Protein AF-A0A7W9KNQ0-F1 (afdb_monomer_lite)

Secondary structure (DSSP, 8-state):
--HHHHHHHH--TTPEEEEE---S-HHHHHHHHHHHTSPPS-HHHHHSS-----EEEE--GGGTT--HHHHHHHHHTT-TT--EEEEE-HHHHHSTT--EEEEE-S-PPPEE-TT--EESSEEEE-GGGHHHHHHHHHTTSS-HHHHHHHHHHSTTSEE----

Foldseek 3Di:
DPLLLCCQVPDDLLEAEEEEQADPDPPLVVVLQVLLQADDDDPVVVPPDDSNHHYDYRDDPVSHPPDPVNSLVVNLVNHVSFQWHWYQYPCLSPPPQSWTKIAGSDPDDWDQDPVGDTWQGIFTERSNCSSVLRVCVSVVVDHSVVQQVCLCVDPVSYRPDDD

Sequence (163 aa):
MDSLARAAAEREEYDKVVIRTHFGDDEAWQAVLAAAAESWGDEEDQDDEGFESTTYPVDDPKLAGVSADQLRDTLASIDEYLSVVFIADEETMRSPHHPLLAVNLDDEPNFLDEEGSVFGRQFRIVPRHASGVHVNLTLANMDFTDWAETAKADPDGVFYDFP

pLDDT: mean 89.7, std 12.31, range [47.25, 98.81]

Radius of gyration: 15.03 Å; chains: 1; bounding box: 40×32×43 Å

Organism: NCBI:txid103725

InterPro domains:
  IPR053832 Domain of unknown function DUF6924 [PF21962] (16-162)

Structure (mmCIF, N/CA/C/O backbone):
data_AF-A0A7W9KNQ0-F1
#
_entry.id   AF-A0A7W9KNQ0-F1
#
loop_
_atom_site.group_PDB
_atom_site.id
_atom_site.type_symbol
_atom_site.label_atom_id
_atom_site.label_alt_id
_atom_site.label_comp_id
_atom_site.label_asym_id
_atom_site.label_entity_id
_atom_site.label_seq_id
_atom_site.pdbx_PDB_ins_code
_atom_site.Cartn_x
_atom_site.Cartn_y
_atom_site.Cartn_z
_atom_site.occupancy
_atom_site.B_iso_or_equiv
_atom_site.auth_seq_id
_atom_site.auth_comp_id
_atom_site.auth_asym_id
_atom_site.auth_atom_id
_atom_site.pdbx_PDB_model_num
ATOM 1 N N . MET A 1 1 ? -9.271 3.935 19.795 1.00 56.34 1 MET A N 1
ATOM 2 C CA . MET A 1 1 ? -8.237 4.499 18.914 1.00 56.34 1 MET A CA 1
ATOM 3 C C . MET A 1 1 ? -8.652 4.158 17.497 1.00 56.34 1 MET A C 1
ATOM 5 O O . MET A 1 1 ? -9.212 3.082 17.315 1.00 56.34 1 MET A O 1
ATOM 9 N N . ASP A 1 2 ? -8.525 5.100 16.570 1.00 88.12 2 ASP A N 1
ATOM 10 C CA . ASP A 1 2 ? -8.756 4.851 15.145 1.00 88.12 2 ASP A CA 1
ATOM 11 C C . ASP A 1 2 ? -7.696 3.862 14.623 1.00 88.12 2 ASP A C 1
ATOM 13 O O . ASP A 1 2 ? -6.566 3.882 15.113 1.00 88.12 2 ASP A O 1
ATOM 17 N N . SER A 1 3 ? -8.062 2.944 13.728 1.00 94.69 3 SER A N 1
ATOM 18 C CA . SER A 1 3 ? -7.175 1.851 13.298 1.00 94.69 3 SER A CA 1
ATOM 19 C C . SER A 1 3 ? -5.957 2.350 12.517 1.00 94.69 3 SER A C 1
ATOM 21 O O . SER A 1 3 ? -4.877 1.784 12.685 1.00 94.69 3 SER A O 1
ATOM 23 N N . LEU A 1 4 ? -6.091 3.454 11.770 1.00 95.19 4 LEU A N 1
ATOM 24 C CA . LEU A 1 4 ? -4.979 4.115 11.077 1.00 95.19 4 LEU A CA 1
ATOM 25 C C . LEU A 1 4 ? -4.034 4.799 12.067 1.00 95.19 4 LEU A C 1
ATOM 27 O O . LEU A 1 4 ? -2.824 4.626 11.986 1.00 95.19 4 LEU A O 1
ATOM 31 N N . ALA A 1 5 ? -4.584 5.504 13.062 1.00 94.38 5 ALA A N 1
ATOM 32 C CA . ALA A 1 5 ? -3.781 6.124 14.119 1.00 94.38 5 ALA A CA 1
ATOM 33 C C . ALA A 1 5 ? -3.004 5.095 14.949 1.00 94.38 5 ALA A C 1
ATOM 35 O O . ALA A 1 5 ? -1.915 5.385 15.433 1.00 94.38 5 ALA A O 1
ATOM 36 N N . ARG A 1 6 ? -3.560 3.891 15.121 1.00 95.06 6 ARG A N 1
ATOM 37 C CA . ARG A 1 6 ? -2.849 2.788 15.764 1.00 95.06 6 ARG A CA 1
ATOM 38 C C . ARG A 1 6 ? -1.706 2.273 14.887 1.00 95.06 6 ARG A C 1
ATOM 40 O O . ARG A 1 6 ? -0.613 2.104 15.405 1.00 95.06 6 ARG A O 1
ATOM 47 N N . ALA A 1 7 ? -1.945 2.077 13.589 1.00 94.75 7 ALA A N 1
ATOM 48 C CA . ALA A 1 7 ? -0.900 1.659 12.655 1.00 94.75 7 ALA A CA 1
ATOM 49 C C . ALA A 1 7 ? 0.277 2.643 12.638 1.00 94.75 7 ALA A C 1
ATOM 51 O O . ALA A 1 7 ? 1.412 2.226 12.819 1.00 94.75 7 ALA A O 1
ATOM 52 N N . ALA A 1 8 ? -0.005 3.945 12.545 1.00 93.06 8 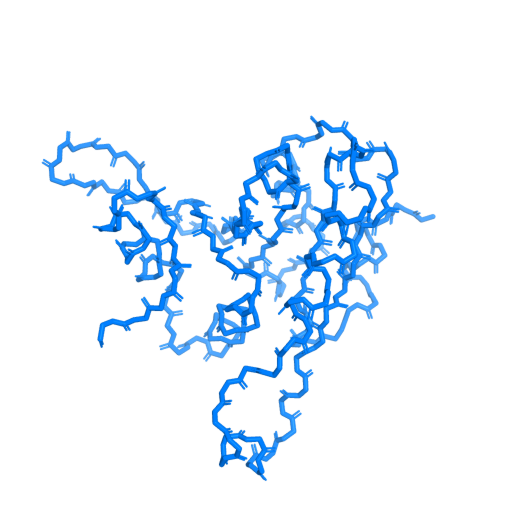ALA A N 1
ATOM 53 C CA . ALA A 1 8 ? 1.008 5.001 12.608 1.00 93.06 8 ALA A CA 1
ATOM 54 C C . ALA A 1 8 ? 1.809 5.015 13.926 1.00 93.06 8 ALA A C 1
ATOM 56 O O . ALA A 1 8 ? 2.969 5.407 13.945 1.00 93.06 8 ALA A O 1
ATOM 57 N N . ALA A 1 9 ? 1.194 4.616 15.044 1.00 93.12 9 ALA A N 1
ATOM 58 C CA . ALA A 1 9 ? 1.823 4.674 16.364 1.00 93.12 9 ALA A CA 1
ATOM 59 C C . ALA A 1 9 ? 2.551 3.384 16.780 1.00 93.12 9 ALA A C 1
ATOM 61 O O . ALA A 1 9 ? 3.396 3.440 17.671 1.00 93.12 9 ALA A O 1
ATOM 62 N N . GLU A 1 10 ? 2.166 2.232 16.226 1.00 93.94 10 GLU A N 1
ATOM 63 C CA . GLU A 1 10 ? 2.641 0.910 16.661 1.00 93.94 10 GLU A CA 1
ATOM 64 C C . GLU A 1 10 ? 3.538 0.206 15.639 1.00 93.94 10 GLU A C 1
ATOM 66 O O . GLU A 1 10 ? 4.174 -0.776 16.013 1.00 93.94 10 GLU A O 1
ATOM 71 N N . ARG A 1 11 ? 3.563 0.646 14.374 1.00 93.00 11 ARG A N 1
ATOM 72 C CA . ARG A 1 11 ? 4.453 0.061 13.365 1.00 93.00 11 ARG A CA 1
ATOM 73 C C . ARG A 1 11 ? 5.916 0.355 13.703 1.00 93.00 11 ARG A C 1
ATOM 75 O O . ARG A 1 11 ? 6.233 1.443 14.188 1.00 93.00 11 ARG A O 1
ATOM 82 N N . GLU A 1 12 ? 6.801 -0.574 13.375 1.00 91.06 12 GLU A N 1
ATOM 83 C CA . GLU A 1 12 ? 8.235 -0.296 13.345 1.00 91.06 12 GLU A CA 1
ATOM 84 C C . GLU A 1 12 ? 8.611 0.462 12.053 1.00 91.06 12 GLU A C 1
ATOM 86 O O . GLU A 1 12 ? 7.818 0.587 11.112 1.00 91.06 12 GLU A O 1
ATOM 91 N N . GLU A 1 13 ? 9.829 1.004 11.994 1.00 88.12 13 GLU A N 1
ATOM 92 C CA . GLU A 1 13 ? 10.297 1.854 10.885 1.00 88.12 13 GLU A CA 1
ATOM 93 C C . GLU A 1 13 ? 10.171 1.167 9.510 1.00 88.12 13 GLU A C 1
ATOM 95 O O . GLU A 1 13 ? 9.662 1.764 8.557 1.00 88.12 13 GLU A O 1
ATOM 100 N N . TYR A 1 14 ? 10.532 -0.117 9.439 1.00 89.38 14 TYR A N 1
ATOM 101 C CA . TYR A 1 14 ? 10.529 -0.927 8.213 1.00 89.38 14 TYR A CA 1
ATOM 102 C C . TYR A 1 14 ? 9.250 -1.752 8.006 1.00 89.38 14 TYR A C 1
ATOM 104 O O . TYR A 1 14 ? 9.160 -2.528 7.046 1.00 89.38 14 TYR A O 1
ATOM 112 N N . ASP A 1 15 ? 8.250 -1.578 8.871 1.00 92.31 15 ASP A N 1
ATOM 113 C CA . ASP A 1 15 ? 6.957 -2.231 8.711 1.00 92.31 15 ASP A CA 1
ATOM 114 C C . ASP A 1 15 ? 6.139 -1.526 7.633 1.00 92.31 15 ASP A C 1
ATOM 116 O O . ASP A 1 15 ? 5.729 -0.368 7.771 1.00 92.31 15 ASP A O 1
ATOM 120 N N . LYS A 1 16 ? 5.824 -2.267 6.572 1.00 94.00 16 LYS A N 1
ATOM 121 C CA . LYS A 1 16 ? 4.892 -1.799 5.548 1.00 94.00 16 LYS A CA 1
ATOM 122 C C . LYS A 1 16 ? 3.460 -1.878 6.064 1.00 94.00 16 LYS A C 1
ATOM 124 O O . LYS A 1 16 ? 3.043 -2.882 6.649 1.00 94.00 16 LYS A O 1
ATOM 129 N N . VAL A 1 17 ? 2.668 -0.851 5.777 1.00 97.50 17 VAL A N 1
ATOM 130 C CA . VAL A 1 17 ? 1.250 -0.803 6.155 1.00 97.50 17 VAL A CA 1
ATOM 131 C C . VAL A 1 17 ? 0.390 -1.318 5.001 1.00 97.50 17 VAL A C 1
ATOM 133 O O . VAL A 1 17 ? 0.387 -0.736 3.915 1.00 97.50 17 VAL A O 1
ATOM 136 N N . VAL A 1 18 ? -0.370 -2.392 5.244 1.00 98.44 18 VAL A N 1
ATOM 137 C CA . VAL A 1 18 ? -1.319 -2.963 4.272 1.00 98.44 18 VAL A CA 1
ATOM 138 C C . VAL A 1 18 ? -2.747 -2.779 4.779 1.00 98.44 18 VAL A C 1
ATOM 140 O O . VAL A 1 18 ? -3.131 -3.353 5.797 1.00 98.44 18 VAL A O 1
ATOM 143 N N . ILE A 1 19 ? -3.551 -1.993 4.066 1.00 98.62 19 ILE A N 1
ATOM 144 C CA . ILE A 1 19 ? -4.911 -1.613 4.465 1.00 98.62 19 ILE A CA 1
ATOM 145 C C . ILE A 1 19 ? -5.942 -2.358 3.633 1.00 98.62 19 ILE A C 1
ATOM 147 O O . ILE A 1 19 ? -5.977 -2.229 2.410 1.00 98.62 19 ILE A O 1
ATOM 151 N N . ARG A 1 20 ? -6.853 -3.067 4.294 1.00 98.69 20 ARG A N 1
ATOM 152 C CA . ARG A 1 20 ? -8.000 -3.690 3.636 1.00 98.69 20 ARG A CA 1
ATOM 153 C C . ARG A 1 20 ? -9.141 -2.687 3.467 1.00 98.69 20 ARG A C 1
ATOM 155 O O . ARG A 1 20 ? -9.681 -2.186 4.450 1.00 98.69 20 ARG A O 1
ATOM 162 N N . THR A 1 21 ? -9.555 -2.436 2.226 1.00 98.62 21 THR A N 1
ATOM 163 C CA . THR A 1 21 ? -10.720 -1.581 1.907 1.00 98.62 21 THR A CA 1
ATOM 164 C C . THR A 1 21 ? -11.856 -2.348 1.236 1.00 98.62 21 THR A C 1
ATOM 166 O O . THR A 1 21 ? -12.984 -1.854 1.179 1.00 98.62 21 THR A O 1
ATOM 169 N N . HIS A 1 22 ? -11.608 -3.578 0.777 1.00 98.19 22 HIS A N 1
ATOM 170 C CA . HIS A 1 22 ? -12.641 -4.478 0.273 1.00 98.19 22 HIS A CA 1
ATOM 171 C C . HIS A 1 22 ? -12.724 -5.765 1.106 1.00 98.19 22 HIS A C 1
ATOM 173 O O . HIS A 1 22 ? -11.745 -6.486 1.290 1.00 98.19 22 HIS A O 1
ATOM 179 N N . PHE A 1 23 ? -13.932 -6.076 1.583 1.00 97.38 23 PHE A N 1
ATOM 180 C CA . PHE A 1 23 ? -14.203 -7.153 2.547 1.00 97.38 23 PHE A CA 1
ATOM 181 C C . PHE A 1 23 ? -15.000 -8.322 1.944 1.00 97.38 23 PHE A C 1
ATOM 183 O O . PHE A 1 23 ? -15.593 -9.117 2.664 1.00 97.38 23 PHE A O 1
ATOM 190 N N . GLY A 1 24 ? -15.073 -8.406 0.611 1.00 95.38 24 GLY A N 1
ATOM 191 C CA . GLY A 1 24 ? -15.864 -9.431 -0.080 1.00 95.38 24 GLY A CA 1
ATOM 192 C C . GLY A 1 24 ? -15.199 -10.806 -0.197 1.00 95.38 24 GLY A C 1
ATOM 193 O O . GLY A 1 24 ? -15.862 -11.736 -0.643 1.00 95.38 24 GLY A O 1
ATOM 194 N N . ASP A 1 25 ? -13.923 -10.930 0.174 1.00 96.81 25 ASP A N 1
ATOM 195 C CA . ASP A 1 25 ? -13.156 -12.175 0.091 1.00 96.81 25 ASP A CA 1
ATOM 196 C C . ASP A 1 25 ? -12.103 -12.221 1.212 1.00 96.81 25 ASP A C 1
ATOM 198 O O . ASP A 1 25 ? -11.168 -11.416 1.239 1.00 96.81 25 ASP A O 1
ATOM 202 N N . ASP A 1 26 ? -12.306 -13.099 2.197 1.00 97.62 26 ASP A N 1
ATOM 203 C CA . ASP A 1 26 ? -11.377 -13.295 3.318 1.00 97.62 26 ASP A CA 1
ATOM 204 C C . ASP A 1 26 ? -10.215 -14.226 2.949 1.00 97.62 26 ASP A C 1
ATOM 206 O O . ASP A 1 26 ? -9.129 -14.090 3.507 1.00 97.62 26 ASP A O 1
ATOM 210 N N . GLU A 1 27 ? -10.416 -15.151 2.007 1.00 98.00 27 GLU A N 1
ATOM 211 C CA . GLU A 1 27 ? -9.368 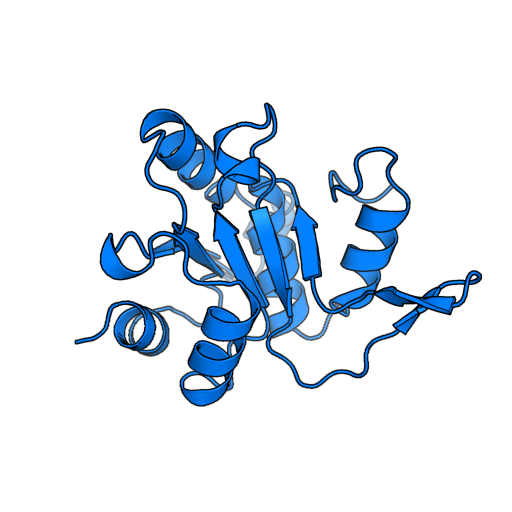-16.070 1.556 1.00 98.00 27 GLU A CA 1
ATOM 212 C C . GLU A 1 27 ? -8.316 -15.305 0.749 1.00 98.00 27 GLU A C 1
ATOM 214 O O . GLU A 1 27 ? -7.123 -15.413 1.037 1.00 98.00 27 GLU A O 1
ATOM 219 N N . ALA A 1 28 ? -8.761 -14.435 -0.163 1.00 98.00 28 ALA A N 1
ATOM 220 C CA . ALA A 1 28 ? -7.885 -13.513 -0.878 1.00 98.00 28 ALA A CA 1
ATOM 221 C C . ALA A 1 28 ? -7.126 -12.586 0.084 1.00 98.00 28 ALA A C 1
ATOM 223 O O . ALA A 1 28 ? -5.935 -12.346 -0.101 1.00 98.00 28 ALA A O 1
ATOM 224 N N . TRP A 1 29 ? -7.773 -12.109 1.154 1.00 98.56 29 TRP A N 1
ATOM 225 C CA . TRP A 1 29 ? -7.100 -11.288 2.163 1.00 98.56 29 TRP A CA 1
ATOM 226 C C . TRP A 1 29 ? -5.963 -12.040 2.869 1.00 98.56 29 TRP A C 1
ATOM 228 O O . TRP A 1 29 ? -4.864 -11.506 3.011 1.00 98.56 29 TRP A O 1
ATOM 238 N N . GLN A 1 30 ? -6.187 -13.295 3.267 1.00 98.31 30 GLN A N 1
ATOM 239 C CA . GLN A 1 30 ? -5.122 -14.112 3.856 1.00 98.31 30 GLN A CA 1
ATOM 240 C C . GLN A 1 30 ? -4.005 -14.420 2.848 1.00 98.31 30 GLN A C 1
ATOM 242 O O . GLN A 1 30 ? -2.836 -14.410 3.227 1.00 98.31 30 GLN A O 1
ATOM 247 N N . ALA A 1 31 ? -4.339 -14.638 1.572 1.00 97.94 31 ALA A N 1
ATOM 248 C CA . ALA A 1 31 ? -3.352 -14.841 0.512 1.00 97.94 31 ALA A CA 1
ATOM 249 C C . ALA A 1 31 ? -2.479 -13.594 0.286 1.00 97.94 31 ALA A C 1
ATOM 251 O O . ALA A 1 31 ? -1.262 -13.718 0.166 1.00 97.94 31 ALA A O 1
ATOM 252 N N . VAL A 1 32 ? -3.075 -12.396 0.305 1.00 98.25 32 VAL A N 1
ATOM 253 C CA . VAL A 1 32 ? -2.351 -11.115 0.250 1.00 98.25 32 VAL A CA 1
ATOM 254 C C . VAL A 1 32 ? -1.352 -11.003 1.396 1.00 98.25 32 VAL A C 1
ATOM 256 O O . VAL A 1 32 ? -0.189 -10.696 1.153 1.00 98.25 32 VAL A O 1
ATOM 259 N N . LEU A 1 33 ? -1.784 -11.263 2.635 1.00 97.62 33 LEU A N 1
ATOM 260 C CA . LEU A 1 33 ? -0.905 -11.166 3.803 1.00 97.62 33 LEU A CA 1
ATOM 261 C C . LEU A 1 33 ? 0.218 -12.204 3.773 1.00 97.62 33 LEU A C 1
ATOM 263 O O . LEU A 1 33 ? 1.347 -11.871 4.119 1.00 97.62 33 LEU A O 1
ATOM 267 N N . ALA A 1 34 ? -0.080 -13.431 3.341 1.00 96.06 34 ALA A N 1
ATOM 268 C CA . ALA A 1 34 ? 0.919 -14.482 3.196 1.00 96.06 34 ALA A CA 1
ATOM 269 C C . ALA A 1 34 ? 1.979 -14.106 2.152 1.00 96.06 34 ALA A C 1
ATOM 271 O O . ALA A 1 34 ? 3.166 -14.170 2.450 1.00 96.06 34 ALA A O 1
ATOM 272 N N . ALA A 1 35 ? 1.555 -13.644 0.973 1.00 95.31 35 ALA A N 1
ATOM 273 C CA . ALA A 1 35 ? 2.466 -13.216 -0.083 1.00 95.31 35 ALA A CA 1
ATOM 274 C C . ALA A 1 35 ? 3.260 -11.956 0.308 1.00 95.31 35 ALA A C 1
ATOM 276 O O . ALA A 1 35 ? 4.435 -11.844 -0.012 1.00 95.31 35 ALA A O 1
ATOM 277 N N . ALA A 1 36 ? 2.653 -11.015 1.037 1.00 94.19 36 ALA A N 1
ATOM 278 C CA . ALA A 1 36 ? 3.346 -9.830 1.547 1.00 94.19 36 ALA A CA 1
ATOM 279 C C . ALA A 1 36 ? 4.340 -10.144 2.679 1.00 94.19 36 ALA A C 1
ATOM 281 O O . ALA A 1 36 ? 5.172 -9.301 3.005 1.00 94.19 36 ALA A O 1
ATOM 282 N N . ALA A 1 37 ? 4.227 -11.306 3.322 1.00 90.31 37 ALA A N 1
ATOM 283 C CA . ALA A 1 37 ? 5.154 -11.766 4.353 1.00 90.31 37 ALA A CA 1
ATOM 284 C C . ALA A 1 37 ? 6.325 -12.586 3.784 1.00 90.31 37 ALA A C 1
ATOM 286 O O . ALA A 1 37 ? 7.197 -12.989 4.550 1.00 90.31 37 ALA A O 1
ATOM 287 N N . GLU A 1 38 ? 6.345 -12.858 2.474 1.00 86.00 38 GLU A N 1
ATOM 288 C CA . GLU A 1 38 ? 7.508 -13.462 1.823 1.00 86.00 38 GLU A CA 1
ATOM 289 C C . GLU A 1 38 ? 8.720 -12.535 1.982 1.00 86.00 38 GLU A C 1
ATOM 291 O O . GLU A 1 38 ? 8.603 -11.319 1.808 1.00 86.00 38 GLU A O 1
ATOM 296 N N . SER A 1 39 ? 9.873 -13.108 2.351 1.00 66.31 39 SER A N 1
ATOM 297 C CA . SER A 1 39 ? 11.111 -12.347 2.520 1.00 66.31 39 SER A CA 1
ATOM 298 C C . SER A 1 39 ? 11.447 -11.580 1.245 1.00 66.31 39 SER A C 1
ATOM 300 O O . SER A 1 39 ? 11.347 -12.110 0.137 1.00 66.31 39 SER A O 1
ATOM 302 N N . TRP A 1 40 ? 11.867 -10.331 1.419 1.00 66.94 40 TRP A N 1
ATOM 303 C CA . TRP A 1 40 ? 12.374 -9.496 0.341 1.00 66.94 40 TRP A CA 1
ATOM 304 C C . TRP A 1 40 ? 13.909 -9.550 0.319 1.00 66.94 40 TRP A C 1
ATOM 306 O O . TRP A 1 40 ? 14.527 -9.467 1.377 1.00 66.94 40 TRP A O 1
ATOM 316 N N . GLY A 1 41 ? 14.500 -9.681 -0.873 1.00 60.25 41 GLY A N 1
ATOM 317 C CA . GLY A 1 41 ? 15.953 -9.803 -1.069 1.00 60.25 41 GLY A CA 1
ATOM 318 C C . GLY A 1 41 ? 16.465 -11.250 -1.077 1.00 60.25 41 GLY A C 1
ATOM 319 O O . GLY A 1 41 ? 15.754 -12.181 -0.687 1.00 60.25 41 GLY A O 1
ATOM 320 N N . ASP A 1 42 ? 17.699 -11.442 -1.545 1.00 57.81 42 ASP A N 1
ATOM 321 C CA . ASP A 1 42 ? 18.371 -12.746 -1.504 1.00 57.81 42 ASP A CA 1
ATOM 322 C C . ASP A 1 42 ? 18.805 -13.087 -0.064 1.00 57.81 42 ASP A C 1
ATOM 324 O O . ASP A 1 42 ? 18.844 -12.224 0.811 1.00 57.81 42 ASP A O 1
ATOM 328 N N . GLU A 1 43 ? 19.135 -14.355 0.215 1.00 53.41 43 GLU A N 1
ATOM 329 C CA . GLU A 1 43 ? 19.596 -14.790 1.551 1.00 53.41 43 GLU A CA 1
ATOM 330 C C . GLU A 1 43 ? 20.819 -13.985 2.046 1.00 53.41 43 GLU A C 1
ATOM 332 O O . GLU A 1 43 ? 20.962 -13.773 3.245 1.00 53.41 43 GLU A O 1
ATOM 337 N N . GLU A 1 44 ? 21.667 -13.480 1.139 1.00 52.16 44 GLU A N 1
ATOM 338 C CA . GLU A 1 44 ? 22.848 -12.672 1.487 1.00 52.16 44 GLU A CA 1
ATOM 339 C C . GLU A 1 44 ? 22.494 -11.254 1.980 1.00 52.16 44 GLU A C 1
ATOM 341 O O . GLU A 1 44 ? 23.193 -10.729 2.846 1.00 52.16 44 GLU A O 1
ATOM 346 N N . ASP A 1 45 ? 21.384 -10.664 1.515 1.00 53.09 45 ASP A N 1
ATOM 347 C CA . ASP A 1 45 ? 20.899 -9.347 1.973 1.00 53.09 45 ASP A CA 1
ATOM 348 C C . ASP A 1 45 ? 20.218 -9.423 3.355 1.00 53.09 45 ASP A C 1
ATOM 350 O O . ASP A 1 45 ? 19.949 -8.403 3.987 1.00 53.09 45 ASP A O 1
ATOM 354 N N . GLN A 1 46 ? 19.928 -10.638 3.836 1.00 51.81 46 GLN A N 1
ATOM 355 C CA . GLN A 1 46 ? 19.294 -10.891 5.136 1.00 51.81 46 GLN A CA 1
ATOM 356 C C . GLN A 1 46 ? 20.321 -11.001 6.277 1.00 51.81 46 GLN A C 1
ATOM 358 O O . GLN A 1 46 ? 19.970 -10.807 7.445 1.00 51.81 46 GLN A O 1
ATOM 363 N N . ASP A 1 47 ? 21.582 -11.299 5.946 1.00 49.34 47 ASP A N 1
ATOM 364 C CA . ASP A 1 47 ? 22.667 -11.538 6.904 1.00 49.34 47 ASP A CA 1
ATOM 365 C C . ASP A 1 47 ? 23.417 -10.248 7.305 1.00 49.34 47 ASP A C 1
ATOM 367 O O . ASP A 1 47 ? 24.032 -10.200 8.378 1.00 49.34 47 ASP A O 1
ATOM 371 N N . ASP A 1 48 ? 23.336 -9.191 6.487 1.00 48.56 48 ASP A N 1
ATOM 372 C CA . ASP A 1 48 ? 23.876 -7.859 6.787 1.00 48.56 48 ASP A CA 1
ATOM 373 C C . ASP A 1 48 ? 22.822 -7.019 7.545 1.00 48.56 48 ASP A C 1
ATOM 375 O O . ASP A 1 48 ? 21.987 -6.318 6.985 1.00 48.56 48 ASP A O 1
ATOM 379 N N . GLU A 1 49 ? 22.859 -7.110 8.877 1.00 47.25 49 GLU A N 1
ATOM 380 C CA . GLU A 1 49 ? 22.253 -6.148 9.818 1.00 47.25 49 GLU A CA 1
ATOM 381 C C . GLU A 1 49 ? 20.732 -5.856 9.687 1.00 47.25 49 GLU A C 1
ATOM 383 O O . GLU A 1 49 ? 20.304 -4.709 9.635 1.00 47.25 49 GLU A O 1
ATOM 388 N N . GLY A 1 50 ? 19.872 -6.867 9.848 1.00 51.66 50 GLY A N 1
ATOM 389 C CA . GLY A 1 50 ? 18.665 -6.694 10.684 1.00 51.66 50 GLY A CA 1
ATOM 390 C C . GLY A 1 50 ? 17.495 -5.850 10.148 1.00 51.66 50 GLY A C 1
ATOM 391 O O . GLY A 1 50 ? 16.707 -5.348 10.953 1.00 51.66 50 GLY A O 1
ATOM 392 N N . PHE A 1 51 ? 17.322 -5.727 8.832 1.00 58.97 51 PHE A N 1
ATOM 393 C CA . PHE A 1 51 ? 16.139 -5.095 8.229 1.00 58.97 51 PHE A CA 1
ATOM 394 C C . PHE A 1 51 ? 14.945 -6.063 8.159 1.00 58.97 51 PHE A C 1
ATOM 396 O O . PHE A 1 51 ? 14.507 -6.470 7.083 1.00 58.97 51 PHE A O 1
ATOM 403 N N . GLU A 1 52 ? 14.402 -6.460 9.313 1.00 68.62 52 GLU A N 1
ATOM 404 C CA . GLU A 1 52 ? 13.170 -7.256 9.355 1.00 68.62 52 GLU A CA 1
ATOM 405 C C . GLU A 1 52 ? 11.976 -6.368 8.960 1.00 68.62 52 GLU A C 1
ATOM 407 O O . GLU A 1 52 ? 11.407 -5.651 9.779 1.00 68.62 52 GLU A O 1
ATOM 412 N N . SER A 1 53 ? 11.612 -6.378 7.675 1.00 81.81 53 SER A N 1
ATOM 413 C CA . SER A 1 53 ? 10.403 -5.706 7.189 1.00 81.81 53 SER A CA 1
ATOM 414 C C . SER A 1 53 ? 9.193 -6.612 7.393 1.00 81.81 53 SER A C 1
ATOM 416 O O . SER A 1 53 ? 8.980 -7.559 6.631 1.00 81.81 53 SER A O 1
ATOM 418 N N . THR A 1 54 ? 8.367 -6.322 8.400 1.00 89.56 54 THR A N 1
ATOM 419 C CA . THR A 1 54 ? 7.115 -7.060 8.604 1.00 89.56 54 THR A CA 1
ATOM 420 C C . THR A 1 54 ? 5.942 -6.377 7.900 1.00 89.56 54 THR A C 1
ATOM 422 O O . THR A 1 54 ? 6.070 -5.319 7.282 1.00 89.56 54 THR A O 1
ATOM 425 N N . THR A 1 55 ? 4.778 -7.027 7.906 1.00 94.06 55 THR A N 1
ATOM 426 C CA . THR A 1 55 ? 3.524 -6.438 7.423 1.00 94.06 55 THR A CA 1
ATOM 427 C C . THR A 1 55 ? 2.700 -5.997 8.623 1.00 94.06 55 THR A C 1
ATOM 429 O O . THR A 1 55 ? 2.333 -6.843 9.437 1.00 94.06 55 THR A O 1
ATOM 432 N N . TYR A 1 56 ? 2.322 -4.718 8.684 1.00 96.56 56 TYR A N 1
ATOM 433 C CA . TYR A 1 56 ? 1.320 -4.214 9.622 1.00 96.56 56 TYR A CA 1
ATOM 434 C C . TYR A 1 56 ? -0.065 -4.193 8.943 1.00 96.56 56 TYR A C 1
ATOM 436 O O . TYR A 1 56 ? -0.368 -3.272 8.173 1.00 96.56 56 TYR A O 1
ATOM 444 N N . PRO A 1 57 ? -0.933 -5.199 9.176 1.00 97.50 57 PRO A N 1
ATOM 445 C CA . PRO A 1 57 ? -2.255 -5.246 8.565 1.00 97.50 57 PRO A CA 1
ATOM 446 C C . PRO A 1 57 ? -3.239 -4.303 9.268 1.00 97.50 57 PRO A C 1
ATOM 448 O O . PRO A 1 57 ? -3.421 -4.344 10.488 1.00 97.50 57 PRO A O 1
ATOM 451 N N . VAL A 1 58 ? -3.968 -3.516 8.481 1.00 98.19 58 VAL A N 1
ATOM 452 C CA . VAL A 1 58 ? -5.109 -2.719 8.940 1.00 98.19 58 VAL A CA 1
ATOM 453 C C . VAL A 1 58 ? -6.392 -3.326 8.379 1.00 98.19 58 VAL A C 1
ATOM 455 O O . VAL A 1 58 ? -6.775 -3.083 7.236 1.00 98.19 58 VAL A O 1
ATOM 458 N N . ASP A 1 59 ? -7.051 -4.129 9.211 1.00 97.94 59 ASP A N 1
ATOM 459 C CA . ASP A 1 59 ? -8.292 -4.845 8.900 1.00 97.94 59 ASP A CA 1
ATOM 460 C C . ASP A 1 59 ? -9.443 -4.289 9.759 1.00 97.94 59 ASP A C 1
ATOM 462 O O . ASP A 1 59 ? -9.808 -4.838 10.800 1.00 97.94 59 ASP A O 1
ATOM 466 N N . ASP A 1 60 ? -9.958 -3.117 9.373 1.00 97.62 60 ASP A N 1
ATOM 467 C CA . ASP A 1 60 ? -11.065 -2.436 10.055 1.00 97.62 60 ASP A CA 1
ATOM 468 C C . ASP A 1 60 ? -12.241 -2.246 9.085 1.00 97.62 60 ASP A C 1
ATOM 470 O O . ASP A 1 60 ? -12.124 -1.457 8.144 1.00 97.62 60 ASP A O 1
ATOM 474 N N . PRO A 1 61 ? -13.404 -2.890 9.313 1.00 96.38 61 PRO A N 1
ATOM 475 C CA . PRO A 1 61 ? -14.581 -2.761 8.450 1.00 96.38 61 PRO A CA 1
ATOM 476 C C . PRO A 1 61 ? -15.067 -1.325 8.211 1.00 96.38 61 PRO A C 1
ATOM 478 O O . PRO A 1 61 ? -15.815 -1.083 7.266 1.00 96.38 61 PRO A O 1
ATOM 481 N N . LYS A 1 62 ? -14.670 -0.352 9.044 1.00 96.50 62 LYS A N 1
ATOM 482 C CA . LYS A 1 62 ? -14.966 1.072 8.814 1.00 96.50 62 LYS A CA 1
ATOM 483 C C . LYS A 1 62 ? -14.232 1.659 7.611 1.00 96.50 62 LYS A C 1
ATOM 485 O O . LYS A 1 62 ? -14.673 2.680 7.093 1.00 96.50 62 LYS A O 1
ATOM 490 N N . LEU A 1 63 ? -13.142 1.027 7.181 1.00 97.38 6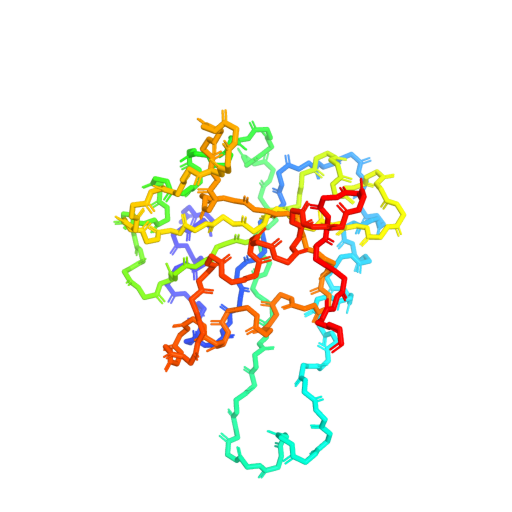3 LEU A N 1
ATOM 491 C CA . LEU A 1 63 ? -12.362 1.416 6.008 1.00 97.38 63 LEU A CA 1
ATOM 492 C C . LEU A 1 63 ? -12.944 0.849 4.704 1.00 97.38 63 LEU A C 1
ATOM 494 O O . LEU A 1 63 ? -12.409 1.108 3.626 1.00 97.38 63 LEU A O 1
ATOM 498 N N . ALA A 1 64 ? -14.055 0.106 4.778 1.00 97.75 64 ALA A N 1
ATOM 499 C CA . ALA A 1 64 ? -14.730 -0.430 3.607 1.00 97.75 64 ALA A CA 1
ATOM 500 C C . ALA A 1 64 ? -15.114 0.688 2.621 1.00 97.75 64 ALA A C 1
ATOM 502 O O . ALA A 1 64 ? -15.918 1.567 2.938 1.00 97.75 64 ALA A O 1
ATOM 503 N N . GLY A 1 65 ? -14.548 0.634 1.414 1.00 96.69 65 GLY A N 1
ATOM 504 C CA . GLY A 1 65 ? -14.806 1.598 0.341 1.00 96.69 65 GLY A CA 1
ATOM 505 C C . GLY A 1 65 ? -14.214 2.999 0.543 1.00 96.69 65 GLY A C 1
ATOM 506 O O . GLY A 1 65 ? -14.544 3.892 -0.237 1.00 96.69 65 GLY A O 1
ATOM 507 N N . VAL A 1 66 ? -13.362 3.216 1.553 1.00 98.00 66 VAL A N 1
ATOM 508 C CA . VAL A 1 66 ? -12.599 4.471 1.681 1.00 98.00 66 VAL A CA 1
ATOM 509 C C . VAL A 1 66 ? -11.639 4.590 0.496 1.00 98.00 66 VAL A C 1
ATOM 511 O O . VAL A 1 66 ? -10.998 3.609 0.114 1.00 98.00 66 VAL A O 1
ATOM 514 N N . SER A 1 67 ? -11.556 5.776 -0.115 1.00 97.12 67 SER A N 1
ATOM 515 C CA . SER A 1 67 ? -10.709 5.967 -1.294 1.00 97.12 67 SER A CA 1
ATOM 516 C C . SER A 1 67 ? -9.222 6.039 -0.937 1.00 97.12 67 SER A C 1
ATOM 518 O O . SER A 1 67 ? -8.847 6.452 0.162 1.00 97.12 67 SER A O 1
ATOM 520 N N . ALA A 1 68 ? -8.368 5.705 -1.907 1.00 96.44 68 ALA A N 1
ATOM 521 C CA . ALA A 1 68 ? -6.920 5.859 -1.789 1.00 96.44 68 ALA A CA 1
ATOM 522 C C . ALA A 1 68 ? -6.511 7.294 -1.416 1.00 96.44 68 ALA A C 1
ATOM 524 O O . ALA A 1 68 ? -5.683 7.483 -0.530 1.00 96.44 68 ALA A O 1
ATOM 525 N N . ASP A 1 69 ? -7.151 8.304 -2.018 1.00 94.81 69 ASP A N 1
ATOM 526 C CA . ASP A 1 69 ? -6.904 9.714 -1.697 1.00 94.81 69 ASP A CA 1
ATOM 527 C C . ASP A 1 69 ? -7.215 10.045 -0.231 1.00 94.81 69 ASP A C 1
ATOM 529 O O . ASP A 1 69 ? -6.430 10.721 0.426 1.00 94.81 69 ASP A O 1
ATOM 533 N N . GLN A 1 70 ? -8.335 9.544 0.302 1.00 96.25 70 GLN A N 1
ATOM 534 C CA . GLN A 1 70 ? -8.720 9.782 1.695 1.00 96.25 70 GLN A CA 1
ATOM 535 C C . GLN A 1 70 ? -7.759 9.110 2.678 1.00 96.25 70 GLN A C 1
ATOM 537 O O . GLN A 1 70 ? -7.411 9.709 3.699 1.00 96.25 70 GLN A O 1
ATOM 542 N N . LEU A 1 71 ? -7.336 7.875 2.383 1.00 96.94 71 LEU A N 1
ATOM 543 C CA . LEU A 1 71 ? -6.350 7.161 3.194 1.00 96.94 71 LEU A CA 1
ATOM 544 C C . LEU A 1 71 ? -5.007 7.882 3.176 1.00 96.94 71 LEU A C 1
ATOM 546 O O . LEU A 1 71 ? -4.439 8.104 4.241 1.00 96.94 71 LEU A O 1
ATOM 550 N N . ARG A 1 72 ? -4.548 8.308 1.995 1.00 95.06 72 ARG A N 1
ATOM 551 C CA . ARG A 1 72 ? -3.319 9.085 1.841 1.00 95.06 72 ARG A CA 1
ATOM 552 C C . ARG A 1 72 ? -3.359 10.362 2.669 1.00 95.06 72 ARG A C 1
ATOM 554 O O . ARG A 1 72 ? -2.484 10.561 3.499 1.00 95.06 72 ARG A O 1
ATOM 561 N N . ASP A 1 73 ? -4.375 11.201 2.467 1.00 94.12 73 ASP A N 1
ATOM 562 C CA . ASP A 1 73 ? -4.481 12.495 3.151 1.00 94.12 73 ASP A CA 1
ATOM 563 C C . ASP A 1 73 ? -4.544 12.319 4.677 1.00 94.12 73 ASP A C 1
ATOM 565 O O . ASP A 1 73 ? -4.012 13.132 5.430 1.00 94.12 73 ASP A O 1
ATOM 569 N N . THR A 1 74 ? -5.169 11.233 5.142 1.00 95.62 74 THR A N 1
ATOM 570 C CA . THR A 1 74 ? -5.211 10.896 6.568 1.00 95.62 74 THR A CA 1
ATOM 571 C C . THR A 1 74 ? -3.840 10.453 7.073 1.00 95.62 74 THR A C 1
ATOM 573 O O . THR A 1 74 ? -3.366 11.004 8.064 1.00 95.62 74 THR A O 1
ATOM 576 N N . LEU A 1 75 ? -3.192 9.493 6.410 1.00 95.62 75 LEU A N 1
ATOM 577 C CA . LEU A 1 75 ? -1.909 8.928 6.841 1.00 95.62 75 LEU A CA 1
ATOM 578 C C . LEU A 1 75 ? -0.772 9.949 6.791 1.00 95.62 75 LEU A C 1
ATOM 580 O O . LEU A 1 75 ? -0.084 10.117 7.792 1.00 95.62 75 LEU A O 1
ATOM 584 N N . ALA A 1 76 ? -0.665 10.714 5.703 1.00 93.69 76 ALA A N 1
ATOM 585 C CA . ALA A 1 76 ? 0.317 11.791 5.568 1.00 93.69 76 ALA A CA 1
ATOM 586 C C . ALA A 1 76 ? 0.165 12.870 6.660 1.00 93.69 76 ALA A C 1
ATOM 588 O O . ALA A 1 76 ? 1.111 13.582 6.980 1.00 93.69 76 ALA A O 1
ATOM 589 N N . SER A 1 77 ? -1.025 12.997 7.267 1.00 93.88 77 SER A N 1
ATOM 590 C CA . SER A 1 77 ? -1.262 13.941 8.369 1.00 93.88 77 SER A CA 1
ATOM 591 C C . SER A 1 77 ? -0.908 13.405 9.761 1.00 93.88 77 SER A C 1
ATOM 593 O O . SER A 1 77 ? -0.860 14.193 10.709 1.00 93.88 77 SER A O 1
ATOM 595 N N . ILE A 1 78 ? -0.700 12.091 9.913 1.00 94.38 78 ILE A N 1
ATOM 596 C CA . ILE A 1 78 ? -0.487 11.439 11.217 1.00 94.38 78 ILE A CA 1
ATOM 597 C C . ILE A 1 78 ? 0.828 10.658 11.326 1.00 94.38 78 ILE A C 1
ATOM 599 O O . ILE A 1 78 ? 1.199 10.304 12.443 1.00 94.38 78 ILE A O 1
ATOM 603 N N . ASP A 1 79 ? 1.523 10.411 10.216 1.00 93.38 79 ASP A N 1
ATOM 604 C CA . ASP A 1 79 ? 2.807 9.709 10.167 1.00 93.38 79 ASP A CA 1
ATOM 605 C C . ASP A 1 79 ? 3.709 10.334 9.092 1.00 93.38 79 ASP A C 1
ATOM 607 O O . ASP A 1 79 ? 3.536 10.087 7.903 1.00 93.38 79 ASP A O 1
ATOM 611 N N . GLU A 1 80 ? 4.661 11.169 9.516 1.00 89.94 80 GLU A N 1
ATOM 612 C CA . GLU A 1 80 ? 5.610 11.846 8.614 1.00 89.94 80 GLU A CA 1
ATOM 613 C C . GLU A 1 80 ? 6.744 10.931 8.118 1.00 89.94 80 GLU A C 1
ATOM 615 O O . GLU A 1 80 ? 7.511 11.336 7.252 1.00 89.94 80 GLU A O 1
ATOM 620 N N . TYR A 1 81 ? 6.869 9.717 8.670 1.00 89.88 81 TYR A N 1
ATOM 621 C CA . TYR A 1 81 ? 7.926 8.755 8.329 1.00 89.88 81 TYR A CA 1
ATOM 622 C C . TYR A 1 81 ? 7.425 7.632 7.414 1.00 89.88 81 TYR A C 1
ATOM 624 O O . TYR A 1 81 ? 8.171 6.700 7.113 1.00 89.88 81 TYR A O 1
ATOM 632 N N . LEU A 1 82 ? 6.147 7.654 7.032 1.00 94.06 82 LEU A N 1
ATOM 633 C CA . LEU A 1 82 ? 5.560 6.684 6.120 1.00 94.06 82 LEU A CA 1
ATOM 634 C C . LEU A 1 82 ? 5.478 7.305 4.723 1.00 94.06 82 LEU A C 1
ATOM 636 O O . LEU A 1 82 ? 4.623 8.148 4.478 1.00 94.06 82 LEU A O 1
ATOM 640 N N . SER A 1 83 ? 6.335 6.858 3.804 1.00 94.62 83 SER A N 1
ATOM 641 C CA . SER A 1 83 ? 6.350 7.337 2.410 1.00 94.62 83 SER A CA 1
ATOM 642 C C . SER A 1 83 ? 5.344 6.621 1.506 1.00 94.62 83 SER A C 1
ATOM 644 O O . SER A 1 83 ? 4.938 7.141 0.469 1.00 94.62 83 SER A O 1
ATOM 646 N N . VAL A 1 84 ? 4.905 5.414 1.876 1.00 97.19 84 VAL A N 1
ATOM 647 C CA . VAL A 1 84 ? 4.007 4.597 1.050 1.00 97.19 84 VAL A CA 1
ATOM 648 C C . VAL A 1 84 ? 3.014 3.813 1.899 1.00 97.19 84 VAL A C 1
ATOM 650 O O . VAL A 1 84 ? 3.336 3.314 2.974 1.00 97.19 84 VAL A O 1
ATOM 653 N N . VAL A 1 85 ? 1.797 3.654 1.383 1.00 97.94 85 VAL A N 1
ATOM 654 C CA . VAL A 1 85 ? 0.816 2.697 1.906 1.00 97.94 85 VAL A CA 1
ATOM 655 C C . VAL A 1 85 ? 0.345 1.754 0.808 1.00 97.94 85 VAL A C 1
ATOM 657 O O . VAL A 1 85 ? 0.240 2.142 -0.356 1.00 97.94 85 VAL A O 1
ATOM 660 N N . PHE A 1 86 ? 0.022 0.519 1.185 1.00 98.62 86 PHE A N 1
ATOM 661 C CA . PHE A 1 86 ? -0.495 -0.494 0.273 1.00 98.62 86 PHE A CA 1
ATOM 662 C C . PHE A 1 86 ? -1.962 -0.776 0.577 1.00 98.62 86 PHE A C 1
ATOM 664 O O . PHE A 1 86 ? -2.324 -1.100 1.706 1.00 98.62 86 PHE A O 1
ATOM 671 N N . ILE A 1 87 ? -2.826 -0.668 -0.427 1.00 98.81 87 ILE A N 1
ATOM 672 C CA . ILE A 1 87 ? -4.269 -0.854 -0.269 1.00 98.81 87 ILE A CA 1
ATOM 673 C C . ILE A 1 87 ? -4.695 -2.150 -0.956 1.00 98.81 87 ILE A C 1
ATOM 675 O O . ILE A 1 87 ? -4.427 -2.360 -2.138 1.00 98.81 87 ILE A O 1
ATOM 679 N N . ALA A 1 88 ? -5.399 -2.996 -0.207 1.00 98.75 88 ALA A N 1
ATOM 680 C CA . ALA A 1 88 ? -6.075 -4.186 -0.692 1.00 98.75 88 ALA A CA 1
ATOM 681 C C . ALA A 1 88 ? -7.557 -3.863 -0.962 1.00 98.75 88 ALA A C 1
ATOM 683 O O . ALA A 1 88 ? -8.411 -3.936 -0.066 1.00 98.75 88 ALA A O 1
ATOM 684 N N . ASP A 1 89 ? -7.843 -3.457 -2.199 1.00 98.62 89 ASP A N 1
ATOM 685 C CA . ASP A 1 89 ? -9.169 -3.047 -2.671 1.00 98.62 89 ASP A CA 1
ATOM 686 C C . ASP A 1 89 ? -9.883 -4.154 -3.471 1.00 98.62 89 ASP A C 1
ATOM 688 O O . ASP A 1 89 ? -9.479 -5.316 -3.462 1.00 98.62 89 ASP A O 1
ATOM 692 N N . GLU A 1 90 ? -10.997 -3.827 -4.135 1.00 98.06 90 GLU A N 1
ATOM 693 C CA . GLU A 1 90 ? -11.789 -4.809 -4.892 1.00 98.06 90 GLU A CA 1
ATOM 694 C C . GLU A 1 90 ? -10.973 -5.506 -5.989 1.00 98.06 90 GLU A C 1
ATOM 696 O O . GLU A 1 90 ? -11.158 -6.703 -6.215 1.00 98.06 90 GLU A O 1
ATOM 701 N N . GLU A 1 91 ? -10.062 -4.787 -6.645 1.00 97.94 91 GLU A N 1
ATOM 702 C CA . GLU A 1 91 ? -9.199 -5.344 -7.685 1.00 97.94 91 GLU A CA 1
ATOM 703 C C . GLU A 1 91 ? -8.165 -6.294 -7.081 1.00 97.94 91 GLU A C 1
ATOM 705 O O . GLU A 1 91 ? -8.016 -7.416 -7.566 1.00 97.94 91 GLU A O 1
ATOM 710 N N . THR A 1 92 ? -7.537 -5.913 -5.964 1.00 98.38 92 THR A N 1
ATOM 711 C CA . THR A 1 92 ? -6.650 -6.807 -5.205 1.00 98.38 92 THR A CA 1
ATOM 712 C C . THR A 1 92 ? -7.359 -8.115 -4.850 1.00 98.38 92 THR A C 1
ATOM 714 O O . THR A 1 92 ? -6.808 -9.198 -5.036 1.00 98.38 92 THR A O 1
ATOM 717 N N . MET A 1 93 ? -8.604 -8.047 -4.376 1.00 97.75 93 MET A N 1
ATOM 718 C CA . MET A 1 93 ? -9.324 -9.247 -3.934 1.00 97.75 93 MET A CA 1
ATOM 719 C C . MET A 1 93 ? -9.791 -10.148 -5.083 1.00 97.75 93 MET A C 1
ATOM 721 O O . MET A 1 93 ? -10.075 -11.317 -4.850 1.00 97.75 93 MET A O 1
ATOM 725 N N . ARG A 1 94 ? -9.903 -9.633 -6.314 1.00 96.38 94 ARG A N 1
ATOM 726 C CA . ARG A 1 94 ? -10.473 -10.378 -7.453 1.00 96.38 94 ARG A CA 1
ATOM 727 C C . ARG A 1 94 ? -9.454 -10.840 -8.481 1.00 96.38 94 ARG A C 1
ATOM 729 O O . ARG A 1 94 ? -9.750 -11.755 -9.251 1.00 96.38 94 ARG A O 1
ATOM 736 N N . SER A 1 95 ? -8.294 -10.202 -8.527 1.00 95.94 95 SER A N 1
ATOM 737 C CA . SER A 1 95 ? -7.262 -10.499 -9.513 1.00 95.94 95 SER A CA 1
ATOM 738 C C . SER A 1 95 ? -6.390 -11.687 -9.074 1.00 95.94 95 SER A C 1
ATOM 740 O O . SER A 1 95 ? -6.037 -11.767 -7.899 1.00 95.94 95 SER A O 1
ATOM 742 N N . PRO A 1 96 ? -5.968 -12.583 -9.993 1.00 92.69 96 PRO A N 1
ATOM 743 C CA . PRO A 1 96 ? -5.193 -13.788 -9.658 1.00 92.69 96 PRO A CA 1
ATOM 744 C C . PRO A 1 96 ? -3.860 -13.544 -8.936 1.00 92.69 96 PRO A C 1
ATOM 746 O O . PRO A 1 96 ? -3.383 -14.418 -8.221 1.00 92.69 96 PRO A O 1
ATOM 749 N N . HIS A 1 97 ? -3.247 -12.377 -9.147 1.00 95.00 97 HIS A N 1
ATOM 750 C CA . HIS A 1 97 ? -1.965 -11.995 -8.542 1.00 95.00 97 HIS A CA 1
ATOM 751 C C . HIS A 1 97 ? -2.113 -11.082 -7.321 1.00 95.00 97 HIS A C 1
ATOM 753 O O . HIS A 1 97 ? -1.111 -10.638 -6.766 1.00 95.00 97 HIS A O 1
ATOM 759 N N . HIS A 1 98 ? -3.354 -10.789 -6.926 1.00 97.81 98 HIS A N 1
ATOM 760 C CA . HIS A 1 98 ? -3.693 -9.913 -5.814 1.00 97.81 98 HIS A CA 1
ATOM 761 C C . HIS A 1 98 ? -2.890 -8.600 -5.755 1.00 97.81 98 HIS A C 1
ATOM 763 O O . HIS A 1 98 ? -2.326 -8.282 -4.707 1.00 97.81 98 HIS A O 1
ATOM 769 N N . PRO A 1 99 ? -2.804 -7.826 -6.854 1.00 98.38 99 PRO A N 1
ATOM 770 C CA . PRO A 1 99 ? -1.992 -6.627 -6.873 1.00 98.38 99 PRO A CA 1
ATOM 771 C C . PRO A 1 99 ? -2.537 -5.590 -5.885 1.00 98.38 99 PRO A C 1
ATOM 773 O O . PRO A 1 99 ? -3.687 -5.146 -5.974 1.00 98.38 99 PRO A O 1
ATOM 776 N N . LEU A 1 100 ? -1.697 -5.195 -4.935 1.00 98.81 100 LEU A N 1
ATOM 777 C CA . LEU A 1 100 ? -1.943 -4.089 -4.021 1.00 98.81 100 LEU A CA 1
ATOM 778 C C . LEU A 1 100 ? -1.862 -2.773 -4.791 1.00 98.81 100 LEU A C 1
ATOM 780 O O . LEU A 1 100 ? -1.073 -2.643 -5.725 1.00 98.81 100 LEU A O 1
ATOM 784 N N . LEU A 1 101 ? -2.659 -1.786 -4.393 1.00 98.69 101 LEU A N 1
ATOM 785 C CA . LEU A 1 101 ? -2.462 -0.409 -4.836 1.00 98.69 101 LEU A CA 1
ATOM 786 C C . LEU A 1 101 ? -1.442 0.254 -3.907 1.00 98.69 101 LEU A C 1
ATOM 788 O O . LEU A 1 101 ? -1.769 0.556 -2.760 1.00 98.69 101 LEU A O 1
ATOM 792 N N . ALA A 1 102 ? -0.218 0.456 -4.387 1.00 98.44 102 ALA A N 1
ATOM 793 C CA . ALA A 1 102 ? 0.772 1.280 -3.706 1.00 98.44 102 ALA A CA 1
ATOM 794 C C . ALA A 1 102 ? 0.422 2.755 -3.927 1.00 98.44 102 ALA A C 1
ATOM 796 O O . ALA A 1 102 ? 0.182 3.167 -5.064 1.00 98.44 102 ALA A O 1
ATOM 797 N N . VAL A 1 103 ? 0.382 3.543 -2.856 1.00 97.75 103 VAL A N 1
ATOM 798 C CA . VAL A 1 103 ? 0.032 4.968 -2.888 1.00 97.75 103 VAL A CA 1
ATOM 799 C C . VAL A 1 103 ? 1.147 5.768 -2.238 1.00 97.75 103 VAL A C 1
ATOM 801 O O . VAL A 1 103 ? 1.465 5.534 -1.071 1.00 97.75 103 VAL A O 1
ATOM 804 N N . ASN A 1 104 ? 1.704 6.715 -2.991 1.00 95.50 104 ASN A N 1
ATOM 805 C CA . ASN A 1 104 ? 2.723 7.633 -2.497 1.00 95.50 104 ASN A CA 1
ATOM 806 C C . ASN A 1 104 ? 2.087 8.607 -1.493 1.00 95.50 104 ASN A C 1
ATOM 808 O O . ASN A 1 104 ? 1.072 9.253 -1.800 1.00 95.50 104 ASN A O 1
ATOM 812 N N . LEU A 1 105 ? 2.653 8.669 -0.290 1.00 94.81 105 LEU A N 1
ATOM 813 C CA . LEU A 1 105 ? 2.243 9.586 0.772 1.00 94.81 105 LEU A CA 1
ATOM 814 C C . LEU A 1 105 ? 3.046 10.888 0.750 1.00 94.81 105 LEU A C 1
ATOM 816 O O . LEU A 1 105 ? 2.564 11.888 1.283 1.00 94.81 105 LEU A O 1
ATOM 820 N N . ASP A 1 106 ? 4.199 10.897 0.084 1.00 88.94 106 ASP A N 1
ATOM 821 C CA . ASP A 1 106 ? 5.023 12.086 -0.057 1.00 88.94 106 ASP A CA 1
ATOM 822 C C . ASP A 1 106 ? 4.373 13.106 -1.011 1.00 88.94 106 ASP A C 1
ATOM 824 O O . ASP A 1 106 ? 3.604 12.788 -1.929 1.00 88.94 106 ASP A O 1
ATOM 828 N N . ASP A 1 107 ? 4.688 14.385 -0.805 1.00 79.62 107 ASP A N 1
ATOM 829 C CA . ASP A 1 107 ? 4.223 15.502 -1.641 1.00 79.62 107 ASP A CA 1
ATOM 830 C C . ASP A 1 107 ? 5.064 15.672 -2.924 1.00 79.62 107 ASP A C 1
ATOM 832 O O . ASP A 1 107 ? 5.184 16.770 -3.480 1.00 79.62 107 ASP A O 1
ATOM 836 N N . GLU A 1 108 ? 5.649 14.579 -3.420 1.00 73.38 108 GLU A N 1
ATOM 837 C CA . GLU A 1 108 ? 6.396 14.582 -4.672 1.00 73.38 108 GLU A CA 1
ATOM 838 C C . GLU A 1 108 ? 5.504 15.002 -5.851 1.00 73.38 108 GLU A C 1
ATOM 840 O O . GLU A 1 108 ? 4.327 14.617 -5.936 1.00 73.38 108 GLU A O 1
ATOM 845 N N . PRO A 1 109 ? 6.032 15.821 -6.779 1.00 69.00 109 PRO A N 1
ATOM 846 C CA . PRO A 1 109 ? 5.271 16.251 -7.934 1.00 69.00 109 PRO A CA 1
ATOM 847 C C . PRO A 1 109 ? 4.915 15.048 -8.805 1.00 69.00 109 PRO A C 1
ATOM 849 O O . PRO A 1 109 ? 5.756 14.223 -9.143 1.00 69.00 109 PRO A O 1
ATOM 852 N N . ASN A 1 110 ? 3.659 15.001 -9.233 1.00 75.44 110 ASN A N 1
ATOM 853 C CA . ASN A 1 110 ? 3.225 14.057 -10.248 1.00 75.44 110 ASN A CA 1
ATOM 854 C C . ASN A 1 110 ? 4.018 14.232 -11.553 1.00 75.44 110 ASN A C 1
ATOM 856 O O . ASN A 1 110 ? 4.305 15.358 -11.973 1.00 75.44 110 ASN A O 1
ATOM 860 N N . PHE A 1 111 ? 4.261 13.123 -12.244 1.00 76.94 111 PHE A N 1
ATOM 861 C CA . PHE A 1 111 ? 4.959 13.100 -13.524 1.00 76.94 111 PHE A CA 1
ATOM 862 C C . PHE A 1 111 ? 3.962 13.070 -14.677 1.00 76.94 111 PHE A C 1
ATOM 864 O O . PHE A 1 111 ? 2.811 12.668 -14.510 1.00 76.94 111 PHE A O 1
ATOM 871 N N . LEU A 1 112 ? 4.403 13.524 -15.848 1.00 79.19 112 LEU A N 1
ATOM 872 C CA . LEU A 1 112 ? 3.652 13.430 -17.096 1.00 79.19 112 LEU A CA 1
ATOM 873 C C . LEU A 1 112 ? 4.362 12.434 -18.002 1.00 79.19 112 LEU A C 1
ATOM 875 O O . LEU A 1 112 ? 5.570 12.554 -18.204 1.00 79.19 112 LEU A O 1
ATOM 879 N N . ASP A 1 113 ? 3.625 11.471 -18.545 1.00 75.88 113 ASP A N 1
ATOM 880 C CA . ASP A 1 113 ? 4.167 10.601 -19.586 1.00 75.88 113 ASP A CA 1
ATOM 881 C C . ASP A 1 113 ? 4.285 11.335 -20.935 1.00 75.88 113 ASP A C 1
ATOM 883 O O . ASP A 1 113 ? 3.905 12.503 -21.072 1.00 75.88 113 ASP A O 1
ATOM 887 N N . GLU A 1 114 ? 4.818 10.648 -21.951 1.00 77.19 114 GLU A N 1
ATOM 888 C CA . GLU A 1 114 ? 4.985 11.208 -23.302 1.00 77.19 114 GLU A CA 1
ATOM 889 C C . GLU A 1 114 ? 3.658 11.678 -23.931 1.00 77.19 114 GLU A C 1
ATOM 891 O O . GLU A 1 114 ? 3.654 12.545 -24.808 1.00 77.19 114 GLU A O 1
ATOM 896 N N . GLU A 1 115 ? 2.527 11.141 -23.465 1.00 80.75 115 GLU A N 1
ATOM 897 C CA . GLU A 1 115 ? 1.173 11.468 -23.917 1.00 80.75 115 GLU A CA 1
ATOM 898 C C . GLU A 1 115 ? 0.511 12.570 -23.063 1.00 80.75 115 GLU A C 1
ATOM 900 O O . GLU A 1 115 ? -0.591 13.028 -23.378 1.00 80.75 115 GLU A O 1
ATOM 905 N N . GLY A 1 116 ? 1.187 13.047 -22.011 1.00 76.88 116 GLY A N 1
ATOM 906 C CA . GLY A 1 116 ? 0.701 14.078 -21.095 1.00 76.88 116 GLY A CA 1
ATOM 907 C C . GLY A 1 116 ? -0.238 13.562 -20.000 1.00 76.88 116 GLY A C 1
ATOM 908 O O . GLY A 1 116 ? -0.927 14.367 -19.368 1.00 76.88 116 GLY A O 1
ATOM 909 N N . SER A 1 117 ? -0.288 12.250 -19.764 1.00 78.25 117 SER A N 1
ATOM 910 C CA . SER A 1 117 ? -1.050 11.653 -18.666 1.00 78.25 117 SER A CA 1
ATOM 911 C C . SER A 1 117 ? -0.258 11.705 -17.366 1.00 78.25 117 SER A C 1
ATOM 913 O O . SER A 1 117 ? 0.930 11.391 -17.324 1.00 78.25 117 SER A O 1
ATOM 915 N N . VAL A 1 118 ? -0.945 12.081 -16.288 1.00 81.06 118 VAL A N 1
ATOM 916 C CA . VAL A 1 118 ? -0.368 12.144 -14.944 1.00 81.06 118 VAL A CA 1
ATOM 917 C C . VAL A 1 118 ? -0.135 10.736 -14.384 1.00 81.06 118 VAL A C 1
ATOM 919 O O . VAL A 1 118 ? -1.065 9.930 -14.364 1.00 81.06 118 VAL A O 1
ATOM 922 N N . PHE A 1 119 ? 1.068 10.462 -13.877 1.00 84.38 119 PHE A N 1
ATOM 923 C CA . PHE A 1 119 ? 1.418 9.227 -13.167 1.00 84.38 119 PHE A CA 1
ATOM 924 C C . PHE A 1 119 ? 2.352 9.499 -11.968 1.00 84.38 119 PHE A C 1
ATOM 926 O O . PHE A 1 119 ? 2.757 10.638 -11.732 1.00 84.38 119 PHE A O 1
ATOM 933 N N . GLY A 1 120 ? 2.648 8.464 -11.172 1.00 84.94 120 GLY A N 1
ATOM 934 C CA . GLY A 1 120 ? 3.573 8.545 -10.028 1.00 84.94 120 GLY A CA 1
ATOM 935 C C . GLY A 1 120 ? 2.913 8.738 -8.657 1.00 84.94 120 GLY A C 1
ATOM 936 O O . GLY A 1 120 ? 3.588 8.632 -7.642 1.00 84.94 120 GLY A O 1
ATOM 937 N N . ARG A 1 121 ? 1.589 8.950 -8.589 1.00 91.00 121 ARG A N 1
ATOM 938 C CA . ARG A 1 121 ? 0.857 9.026 -7.303 1.00 91.00 121 ARG A CA 1
ATOM 939 C C . ARG A 1 121 ? 0.486 7.656 -6.735 1.00 91.00 121 ARG A C 1
ATOM 941 O O . ARG A 1 121 ? 0.342 7.503 -5.526 1.00 91.00 121 ARG A O 1
ATOM 948 N N . GLN A 1 122 ? 0.269 6.687 -7.618 1.00 95.50 122 GLN A N 1
ATOM 949 C CA . GLN A 1 122 ? -0.100 5.322 -7.268 1.00 95.50 122 GLN A CA 1
ATOM 950 C C . GLN A 1 122 ? 0.214 4.368 -8.422 1.00 95.50 122 GLN A C 1
ATOM 952 O O . GLN A 1 122 ? 0.191 4.781 -9.584 1.00 95.50 122 GLN A O 1
ATOM 957 N N . PHE A 1 123 ? 0.454 3.099 -8.105 1.00 96.88 123 PHE A N 1
ATOM 958 C CA . PHE A 1 123 ? 0.597 2.014 -9.078 1.00 96.88 123 PHE A CA 1
ATOM 959 C C . PHE A 1 123 ? 0.201 0.672 -8.449 1.00 96.88 123 PHE A C 1
ATOM 961 O O . PHE A 1 123 ? 0.032 0.569 -7.232 1.00 96.88 123 PHE A O 1
ATOM 968 N N . ARG A 1 124 ? 0.014 -0.362 -9.275 1.00 98.19 124 ARG A N 1
ATOM 969 C CA . ARG A 1 124 ? -0.303 -1.716 -8.808 1.00 98.19 124 ARG A CA 1
ATOM 970 C C . ARG A 1 124 ? 0.965 -2.541 -8.644 1.00 98.19 124 ARG A C 1
ATOM 972 O O . ARG A 1 124 ? 1.837 -2.488 -9.500 1.00 98.19 124 ARG A O 1
ATOM 979 N N . ILE A 1 125 ? 1.052 -3.333 -7.581 1.00 98.19 125 ILE A N 1
ATOM 980 C CA . ILE A 1 125 ? 2.221 -4.165 -7.272 1.00 98.19 125 ILE A CA 1
ATOM 981 C C . ILE A 1 125 ? 1.799 -5.511 -6.698 1.00 98.19 125 ILE A C 1
ATOM 983 O O . ILE A 1 125 ? 0.885 -5.575 -5.876 1.00 98.19 125 ILE A O 1
ATOM 987 N N . VAL A 1 126 ? 2.460 -6.599 -7.093 1.00 97.50 126 VAL A N 1
ATOM 988 C CA . VAL A 1 126 ? 2.207 -7.898 -6.450 1.00 97.50 126 VAL A CA 1
ATOM 989 C C . VAL A 1 126 ? 2.710 -7.907 -4.994 1.00 97.50 126 VAL A C 1
ATOM 991 O O . VAL A 1 126 ? 3.775 -7.350 -4.718 1.00 97.50 126 VAL A O 1
ATOM 994 N N . PRO A 1 127 ? 2.002 -8.554 -4.045 1.00 97.12 127 PRO A N 1
ATOM 995 C CA . PRO A 1 127 ? 2.250 -8.363 -2.612 1.00 97.12 127 PRO A CA 1
ATOM 996 C C . PRO A 1 127 ? 3.689 -8.620 -2.140 1.00 97.12 127 PRO A C 1
ATOM 998 O O . PRO A 1 127 ? 4.179 -7.881 -1.288 1.00 97.12 127 PRO A O 1
ATOM 1001 N N . ARG A 1 128 ? 4.388 -9.605 -2.722 1.00 93.69 128 ARG A N 1
ATOM 1002 C CA . ARG A 1 128 ? 5.769 -9.970 -2.346 1.00 93.69 128 ARG A CA 1
ATOM 1003 C C . ARG A 1 128 ? 6.794 -8.836 -2.502 1.00 93.69 128 ARG A C 1
ATOM 1005 O O . ARG A 1 128 ? 7.791 -8.815 -1.796 1.00 93.69 128 ARG A O 1
ATOM 1012 N N . HIS A 1 129 ? 6.557 -7.868 -3.394 1.00 94.19 129 HIS A N 1
ATOM 1013 C CA . HIS A 1 129 ? 7.489 -6.751 -3.607 1.00 94.19 129 HIS A CA 1
ATOM 1014 C C . HIS A 1 129 ? 7.184 -5.528 -2.726 1.00 94.19 129 HIS A C 1
ATOM 1016 O O . HIS A 1 129 ? 7.937 -4.556 -2.748 1.00 94.19 129 HIS A O 1
ATOM 1022 N N . ALA A 1 130 ? 6.119 -5.562 -1.915 1.00 95.25 130 ALA A N 1
ATOM 1023 C CA . ALA A 1 130 ? 5.723 -4.421 -1.090 1.00 95.25 130 ALA A CA 1
ATOM 1024 C C . ALA A 1 130 ? 6.787 -4.040 -0.040 1.00 95.25 130 ALA A C 1
ATOM 1026 O O . ALA A 1 130 ? 7.002 -2.854 0.203 1.00 95.25 130 ALA A O 1
ATOM 1027 N N . SER A 1 131 ? 7.498 -5.018 0.540 1.00 92.19 131 SER A N 1
ATOM 1028 C CA . SER A 1 131 ? 8.629 -4.736 1.444 1.00 92.19 131 SER A CA 1
ATOM 1029 C C . SER A 1 131 ? 9.761 -4.013 0.731 1.00 92.19 131 SER A C 1
ATOM 1031 O O . SER A 1 131 ? 10.292 -3.052 1.273 1.00 92.19 131 SER A O 1
ATOM 1033 N N . GLY A 1 132 ? 10.077 -4.411 -0.501 1.00 90.94 132 GLY A N 1
ATOM 1034 C CA . GLY A 1 132 ? 11.131 -3.766 -1.273 1.00 90.94 132 GLY A CA 1
ATOM 1035 C C . GLY A 1 132 ? 10.854 -2.311 -1.579 1.00 90.94 132 GLY A C 1
ATOM 1036 O O . GLY A 1 132 ? 11.735 -1.478 -1.391 1.00 90.94 132 GLY A O 1
ATOM 1037 N N . VAL A 1 133 ? 9.623 -1.995 -1.981 1.00 93.25 133 VAL A N 1
ATOM 1038 C CA . VAL A 1 133 ? 9.211 -0.603 -2.189 1.00 93.25 133 VAL A CA 1
ATOM 1039 C C . VAL A 1 133 ? 9.328 0.187 -0.887 1.00 93.25 133 VAL A C 1
ATOM 1041 O O . VAL A 1 133 ? 9.981 1.223 -0.873 1.00 93.25 133 VAL A O 1
ATOM 1044 N N . HIS A 1 134 ? 8.744 -0.309 0.212 1.00 93.94 134 HIS A N 1
ATOM 1045 C CA . HIS A 1 134 ? 8.773 0.391 1.503 1.00 93.94 134 HIS A CA 1
ATOM 1046 C C . HIS A 1 134 ? 10.204 0.653 1.981 1.00 93.94 134 HIS A C 1
ATOM 1048 O O . HIS A 1 134 ? 10.568 1.798 2.220 1.00 93.94 134 HIS A O 1
ATOM 1054 N N . VAL A 1 135 ? 11.040 -0.387 2.039 1.00 91.31 135 VAL A N 1
ATOM 1055 C CA . VAL A 1 135 ? 12.419 -0.285 2.537 1.00 91.31 135 VAL A CA 1
ATOM 1056 C C . VAL A 1 135 ? 13.275 0.628 1.657 1.00 91.31 135 VAL A C 1
ATOM 1058 O O . VAL A 1 135 ? 14.015 1.452 2.190 1.00 91.31 135 VAL A O 1
ATOM 1061 N N . ASN A 1 136 ? 13.171 0.539 0.325 1.00 92.38 136 ASN A N 1
ATOM 1062 C CA . ASN A 1 136 ? 13.955 1.414 -0.553 1.00 92.38 136 ASN A CA 1
ATOM 1063 C C . ASN A 1 136 ? 13.572 2.888 -0.405 1.00 92.38 136 ASN A C 1
ATOM 1065 O O . ASN A 1 136 ? 14.464 3.733 -0.449 1.00 92.38 136 ASN A O 1
ATOM 1069 N N . LEU A 1 137 ? 12.287 3.188 -0.195 1.00 92.94 137 LEU A N 1
ATOM 1070 C CA . LEU A 1 137 ? 11.828 4.554 0.058 1.00 92.94 137 LEU A CA 1
ATOM 1071 C C . LEU A 1 137 ? 12.305 5.053 1.422 1.00 92.94 137 LEU A C 1
ATOM 1073 O O . LEU A 1 137 ? 12.863 6.142 1.508 1.00 92.94 137 LEU A O 1
ATOM 1077 N N . THR A 1 138 ? 12.176 4.234 2.472 1.00 90.81 138 THR A N 1
ATOM 1078 C CA . THR A 1 138 ? 12.667 4.573 3.818 1.00 90.81 138 THR A CA 1
ATOM 1079 C C . THR A 1 138 ? 14.171 4.864 3.824 1.00 90.81 138 THR A C 1
ATOM 1081 O O . THR A 1 138 ? 14.616 5.796 4.490 1.00 90.81 138 THR A O 1
ATOM 1084 N N . LEU A 1 139 ? 14.960 4.106 3.058 1.00 90.25 139 LEU A N 1
ATOM 1085 C CA . LEU A 1 139 ? 16.410 4.296 2.943 1.00 90.25 139 LEU A CA 1
ATOM 1086 C C . LEU A 1 139 ? 16.821 5.345 1.897 1.00 90.25 139 LEU A C 1
ATOM 1088 O O . LEU A 1 139 ? 18.011 5.640 1.780 1.00 90.25 139 LEU A O 1
ATOM 1092 N N . ALA A 1 140 ? 15.868 5.902 1.144 1.00 90.88 140 ALA A N 1
ATOM 1093 C CA . ALA A 1 140 ? 16.114 6.780 -0.000 1.00 90.88 140 ALA A CA 1
ATOM 1094 C C . ALA A 1 140 ? 17.085 6.176 -1.042 1.00 90.88 140 ALA A C 1
ATOM 1096 O O . ALA A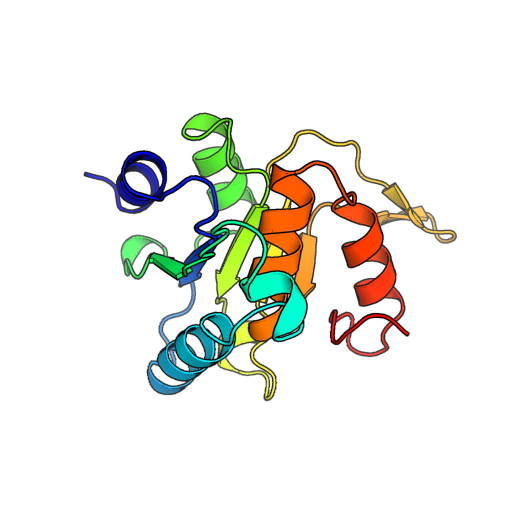 1 140 ? 17.925 6.874 -1.614 1.00 90.88 140 ALA A O 1
ATOM 1097 N N . ASN A 1 141 ? 16.984 4.864 -1.275 1.00 91.56 141 ASN A N 1
ATOM 1098 C CA . ASN A 1 141 ? 17.776 4.145 -2.279 1.00 91.56 141 ASN A CA 1
ATOM 1099 C C . ASN A 1 141 ? 17.176 4.252 -3.689 1.00 91.56 141 ASN A C 1
ATOM 1101 O O . ASN A 1 141 ? 17.916 4.193 -4.671 1.00 91.56 141 ASN A O 1
ATOM 1105 N N . MET A 1 142 ? 15.848 4.361 -3.784 1.00 91.44 142 MET A N 1
ATOM 1106 C CA . MET A 1 142 ? 15.105 4.390 -5.043 1.00 91.44 142 MET A CA 1
ATOM 1107 C C . MET A 1 142 ? 13.807 5.173 -4.870 1.00 91.44 142 MET A C 1
ATOM 1109 O O . MET A 1 142 ? 13.145 5.030 -3.840 1.00 91.44 142 MET A O 1
ATOM 1113 N N . ASP A 1 143 ? 13.432 5.946 -5.886 1.00 90.94 143 ASP A N 1
ATOM 1114 C CA . ASP A 1 143 ? 12.264 6.819 -5.826 1.00 90.94 143 ASP A CA 1
ATOM 1115 C C . ASP A 1 143 ? 10.982 6.034 -6.142 1.00 90.94 143 ASP A C 1
ATOM 1117 O O . ASP A 1 143 ? 10.990 5.042 -6.878 1.00 90.94 143 ASP A O 1
ATOM 1121 N N . PHE A 1 144 ? 9.833 6.491 -5.629 1.00 94.25 144 PHE A N 1
ATOM 1122 C CA . PHE A 1 144 ? 8.539 5.823 -5.851 1.00 94.25 144 PHE A CA 1
ATOM 1123 C C . PHE A 1 144 ? 8.202 5.732 -7.346 1.00 94.25 144 PHE A C 1
ATOM 1125 O O . PHE A 1 144 ? 7.547 4.795 -7.813 1.00 94.25 144 PHE A O 1
ATOM 1132 N N . THR A 1 145 ? 8.658 6.717 -8.114 1.00 91.38 145 THR A N 1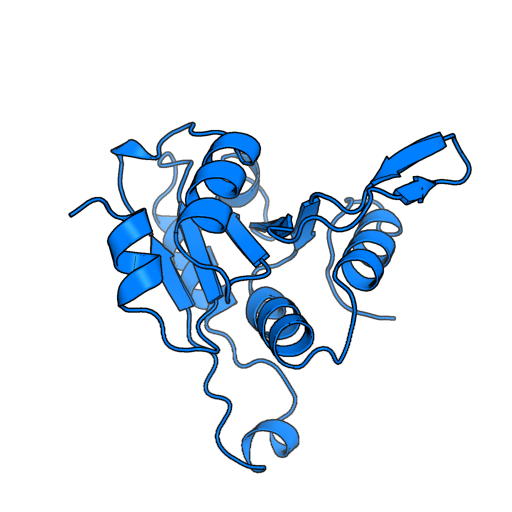
ATOM 1133 C CA . THR A 1 145 ? 8.354 6.854 -9.534 1.00 91.38 145 THR A CA 1
ATOM 1134 C C . THR A 1 145 ? 9.052 5.827 -10.394 1.00 91.38 145 THR A C 1
ATOM 1136 O O . THR A 1 145 ? 8.438 5.378 -11.353 1.00 91.38 145 THR A O 1
ATOM 1139 N N . ASP A 1 146 ? 10.243 5.365 -10.021 1.00 91.06 146 ASP A N 1
ATOM 1140 C CA . ASP A 1 146 ? 10.937 4.319 -10.774 1.00 91.06 146 ASP A CA 1
ATOM 1141 C C . ASP A 1 146 ? 10.131 3.000 -10.775 1.00 91.06 146 ASP A C 1
ATOM 1143 O O . ASP A 1 146 ? 10.003 2.307 -11.794 1.00 91.06 146 ASP A O 1
ATOM 1147 N N . TRP A 1 147 ? 9.496 2.678 -9.643 1.00 94.25 147 TRP A N 1
ATOM 1148 C CA . TRP A 1 147 ? 8.574 1.543 -9.534 1.00 94.25 147 TRP A CA 1
ATOM 1149 C C . TRP A 1 147 ? 7.293 1.774 -10.339 1.00 94.25 147 TRP A C 1
ATOM 1151 O O . TRP A 1 147 ? 6.832 0.875 -11.048 1.00 94.25 147 TRP A O 1
ATOM 1161 N N . ALA A 1 148 ? 6.727 2.982 -10.263 1.00 94.12 148 ALA A N 1
ATOM 1162 C CA . ALA A 1 148 ? 5.517 3.343 -10.994 1.00 94.12 148 ALA A CA 1
ATOM 1163 C C . ALA A 1 148 ? 5.721 3.317 -12.521 1.00 94.12 148 ALA A C 1
ATOM 1165 O O . ALA A 1 148 ? 4.827 2.881 -13.248 1.00 94.12 148 ALA A O 1
ATOM 1166 N N . GLU A 1 149 ? 6.886 3.747 -13.014 1.00 92.06 149 GLU A N 1
ATOM 1167 C CA . GLU A 1 149 ? 7.274 3.658 -14.427 1.00 92.06 149 GLU A CA 1
ATOM 1168 C C . GLU A 1 149 ? 7.385 2.204 -14.879 1.00 92.06 149 GLU A C 1
ATOM 1170 O O . GLU A 1 149 ? 6.845 1.838 -15.925 1.00 92.06 149 GLU A O 1
ATOM 1175 N N . THR A 1 150 ? 8.010 1.359 -14.058 1.00 93.81 150 THR A N 1
ATOM 1176 C CA . THR A 1 150 ? 8.142 -0.074 -14.346 1.00 93.81 150 THR A CA 1
ATOM 1177 C C . THR A 1 150 ? 6.775 -0.759 -14.397 1.00 93.81 150 THR A C 1
ATOM 1179 O O . THR A 1 150 ? 6.486 -1.478 -15.352 1.00 93.81 150 THR A O 1
ATOM 1182 N N . ALA A 1 151 ? 5.887 -0.472 -13.438 1.00 94.75 151 ALA A N 1
ATOM 1183 C CA . ALA A 1 151 ? 4.511 -0.973 -13.446 1.00 94.75 151 ALA A CA 1
ATOM 1184 C C . ALA A 1 151 ? 3.743 -0.526 -14.698 1.00 94.75 151 ALA A C 1
ATOM 1186 O O . ALA A 1 151 ? 3.040 -1.318 -15.317 1.00 94.75 151 ALA A O 1
ATOM 1187 N N . LYS A 1 152 ? 3.885 0.746 -15.090 1.00 92.44 152 LYS A N 1
ATOM 1188 C CA . LYS A 1 152 ? 3.221 1.324 -16.267 1.00 92.44 152 LYS A CA 1
ATOM 1189 C C . LYS A 1 152 ? 3.697 0.698 -17.582 1.00 92.44 152 LYS A C 1
ATOM 1191 O O . LYS A 1 152 ? 2.923 0.658 -18.537 1.00 92.44 152 LYS A O 1
ATOM 1196 N N . ALA A 1 153 ? 4.955 0.264 -17.655 1.00 92.50 153 ALA A N 1
ATOM 1197 C CA . ALA A 1 153 ? 5.510 -0.390 -18.837 1.00 92.50 153 ALA A CA 1
ATOM 1198 C C . ALA A 1 153 ? 4.971 -1.819 -19.041 1.00 92.50 153 ALA A C 1
ATOM 1200 O O . ALA A 1 153 ? 5.018 -2.331 -20.164 1.00 92.50 153 ALA A O 1
ATOM 1201 N N . ASP A 1 154 ? 4.452 -2.453 -17.986 1.00 94.44 154 ASP A N 1
ATOM 1202 C CA . ASP A 1 154 ? 3.821 -3.767 -18.065 1.00 94.44 154 ASP A CA 1
ATOM 1203 C C . ASP A 1 154 ? 2.409 -3.686 -18.695 1.00 94.44 154 ASP A C 1
ATOM 1205 O O . ASP A 1 154 ? 1.651 -2.759 -18.390 1.00 94.44 154 ASP A O 1
ATOM 1209 N N . PRO A 1 155 ? 2.004 -4.642 -19.559 1.00 93.69 155 PRO A N 1
ATOM 1210 C CA . PRO A 1 155 ? 0.674 -4.647 -20.174 1.00 93.69 155 PRO A CA 1
ATOM 1211 C C . PRO A 1 155 ? -0.502 -4.669 -19.189 1.00 93.69 155 PRO A C 1
ATOM 1213 O O . PRO A 1 155 ? -1.574 -4.168 -19.535 1.00 93.69 155 PRO A O 1
ATOM 1216 N N . ASP A 1 156 ? -0.318 -5.238 -17.995 1.00 94.06 156 ASP A N 1
ATOM 1217 C CA . ASP A 1 156 ? -1.339 -5.273 -16.946 1.00 94.06 156 ASP A CA 1
ATOM 1218 C C . ASP A 1 156 ? -1.305 -4.012 -16.063 1.00 94.06 156 ASP A C 1
ATOM 1220 O O . ASP A 1 156 ? -2.199 -3.810 -15.241 1.00 94.06 156 ASP A O 1
ATOM 1224 N N . GLY A 1 157 ? -0.294 -3.148 -16.216 1.00 94.31 157 GLY A N 1
ATOM 1225 C CA . GLY A 1 157 ? -0.093 -1.983 -15.353 1.00 94.31 157 GLY A CA 1
ATOM 1226 C C . GLY A 1 157 ? 0.360 -2.348 -13.934 1.00 94.31 157 GLY A C 1
ATOM 1227 O O . GLY A 1 157 ? 0.129 -1.572 -13.001 1.00 94.31 157 GLY A O 1
ATOM 1228 N N . VAL A 1 158 ? 0.944 -3.540 -13.754 1.00 97.06 158 VAL A N 1
ATOM 1229 C CA . VAL A 1 158 ? 1.344 -4.110 -12.461 1.00 97.06 158 VAL A CA 1
ATOM 1230 C C . VAL A 1 158 ? 2.860 -4.267 -12.404 1.00 97.06 158 VAL A C 1
ATOM 1232 O O . VAL A 1 158 ? 3.477 -4.834 -13.300 1.00 97.06 158 VAL A O 1
ATOM 1235 N N . PHE A 1 159 ? 3.470 -3.828 -11.306 1.00 96.94 159 PHE A N 1
ATOM 1236 C CA . PHE A 1 159 ? 4.845 -4.175 -10.983 1.00 96.94 159 PHE A CA 1
ATOM 1237 C C . PHE A 1 159 ? 4.926 -5.651 -10.572 1.00 96.94 159 PHE A C 1
ATOM 1239 O O . PHE A 1 159 ? 4.421 -6.038 -9.508 1.00 96.94 159 PHE A O 1
ATOM 1246 N N . TYR A 1 160 ? 5.573 -6.460 -11.412 1.00 94.12 160 TYR A N 1
ATOM 1247 C CA . TYR A 1 160 ? 5.866 -7.867 -11.135 1.00 94.12 160 TYR A CA 1
ATOM 1248 C C . TYR A 1 160 ? 7.312 -8.106 -10.711 1.00 94.12 160 TYR A C 1
ATOM 1250 O O . TYR A 1 160 ? 7.510 -8.966 -9.861 1.00 94.12 160 TYR A O 1
ATOM 1258 N N . ASP A 1 161 ? 8.279 -7.415 -11.319 1.00 91.12 161 ASP A N 1
ATOM 1259 C CA . ASP A 1 161 ? 9.708 -7.412 -10.979 1.00 91.12 161 ASP A CA 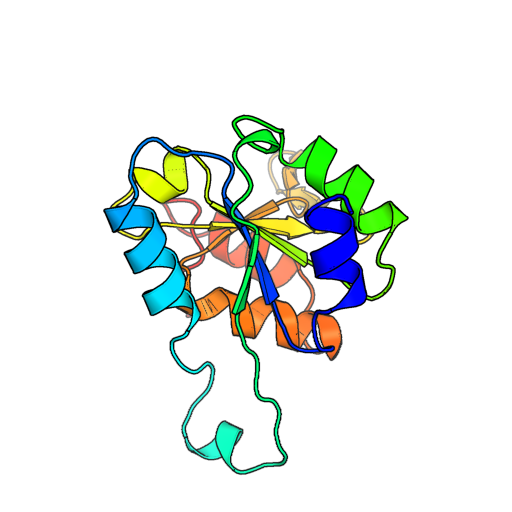1
ATOM 1260 C C . ASP A 1 161 ? 10.445 -6.368 -11.848 1.00 91.12 161 ASP A C 1
ATOM 1262 O O . ASP A 1 161 ? 9.842 -5.805 -12.770 1.00 91.12 161 ASP A O 1
ATOM 1266 N N . PHE A 1 162 ? 11.740 -6.147 -11.605 1.00 85.00 162 PHE A N 1
ATOM 1267 C CA . PHE A 1 162 ? 12.614 -5.458 -12.562 1.00 85.00 162 PHE A CA 1
ATOM 1268 C C . PHE A 1 162 ? 13.117 -6.410 -13.674 1.00 85.00 162 PHE A C 1
ATOM 1270 O O . PHE A 1 162 ? 13.214 -7.617 -13.443 1.00 85.00 162 PHE A O 1
ATOM 1277 N N . PRO A 1 163 ? 13.420 -5.897 -14.885 1.00 75.25 163 PRO A N 1
ATOM 1278 C CA . PRO A 1 163 ? 13.964 -6.688 -15.998 1.00 75.25 163 PRO A CA 1
ATOM 1279 C C . PRO A 1 163 ? 15.355 -7.297 -15.773 1.00 75.25 163 PRO A C 1
ATOM 1281 O O . PRO A 1 163 ? 16.184 -6.672 -15.073 1.00 75.25 163 PRO A O 1
#